Protein AF-A0A5E4K5U6-F1 (afdb_monomer_lite)

Foldseek 3Di:
DDKKKKKKAKDADVVWFPVLVVVLCVVQVWDDDDDRMIIGIDDDDDDPLVVVLVSSVVRTDDDQQIWMKMWIDDPPDIDIDISHYDDDDDPCVPVDPPDDPDDDPPDD

Radius of gyration: 15.4 Å; chains: 1; bounding box: 35×24×45 Å

Sequence (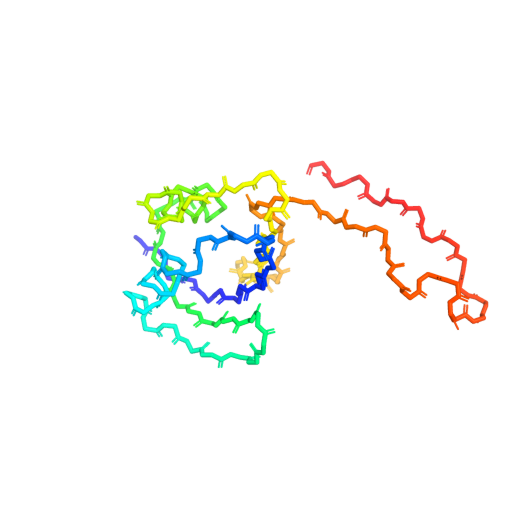108 aa):
MVKKSVWMVYDLALGGDFEGLYTWLEAKNAIECGTGAAFFKFELKENILQELKKSIKESVKIQKKDRIYIIYRDARKMKGNFIFGERKRNPWAGYAVGVGENEEEELE

Structure (mmCIF, N/CA/C/O backbone):
data_AF-A0A5E4K5U6-F1
#
_entry.id   AF-A0A5E4K5U6-F1
#
loop_
_atom_site.group_PDB
_atom_site.id
_atom_site.type_symbol
_atom_site.label_atom_id
_atom_site.label_alt_id
_atom_site.label_comp_id
_atom_site.label_asym_id
_atom_site.label_entity_id
_atom_site.label_seq_id
_atom_site.pdbx_PDB_ins_code
_atom_site.Cartn_x
_atom_site.Cartn_y
_atom_site.Cartn_z
_atom_site.occupancy
_atom_site.B_iso_or_equiv
_atom_site.auth_seq_id
_atom_site.auth_comp_id
_atom_site.auth_asym_id
_atom_site.auth_atom_id
_atom_site.pdbx_PDB_model_num
ATOM 1 N N . MET A 1 1 ? -18.721 1.531 13.218 1.00 75.12 1 MET A N 1
ATOM 2 C CA . MET A 1 1 ? -17.413 1.244 12.587 1.00 75.12 1 MET A CA 1
ATOM 3 C C . MET A 1 1 ? -17.523 -0.081 11.863 1.00 75.12 1 MET A C 1
ATOM 5 O O . MET A 1 1 ? -18.127 -1.000 12.406 1.00 75.12 1 MET A O 1
ATOM 9 N N . VAL A 1 2 ? -16.999 -0.171 10.644 1.00 87.25 2 VAL A N 1
ATOM 10 C CA . VAL A 1 2 ? -17.056 -1.388 9.825 1.00 87.25 2 VAL A CA 1
ATOM 11 C C . VAL A 1 2 ? -15.636 -1.882 9.579 1.00 87.25 2 VAL A C 1
ATOM 13 O O . VAL A 1 2 ? -14.780 -1.114 9.147 1.00 87.25 2 VAL A O 1
ATOM 16 N N . LYS A 1 3 ? -15.386 -3.170 9.843 1.00 91.88 3 LYS A N 1
ATOM 17 C CA . LYS A 1 3 ? -14.105 -3.823 9.542 1.00 91.88 3 LYS A CA 1
ATOM 18 C C . LYS A 1 3 ? -14.078 -4.309 8.101 1.00 91.88 3 LYS A C 1
ATOM 20 O O . LYS A 1 3 ? -14.979 -5.031 7.670 1.00 91.88 3 LYS A O 1
ATOM 25 N N . LYS A 1 4 ? -13.017 -3.974 7.372 1.00 93.56 4 LYS A N 1
ATOM 26 C CA . LYS A 1 4 ? -12.780 -4.454 6.006 1.00 93.56 4 LYS A CA 1
ATOM 27 C C . LYS A 1 4 ? -11.471 -5.220 5.912 1.00 93.56 4 LYS A C 1
ATOM 29 O O . LYS A 1 4 ? -10.486 -4.864 6.546 1.00 93.56 4 LYS A O 1
ATOM 34 N N . SER A 1 5 ? -11.491 -6.279 5.108 1.00 95.12 5 SER A N 1
ATOM 35 C CA . SER A 1 5 ? -10.285 -6.932 4.598 1.00 95.12 5 SER A CA 1
ATOM 36 C C . SER A 1 5 ? -9.684 -6.074 3.494 1.00 95.12 5 SER A C 1
ATOM 38 O O . SER A 1 5 ? -10.407 -5.732 2.553 1.00 95.12 5 SER A O 1
ATOM 40 N N . VAL A 1 6 ? -8.393 -5.772 3.601 1.00 97.38 6 VAL A N 1
ATOM 41 C CA . VAL A 1 6 ? -7.652 -4.995 2.608 1.00 97.38 6 VAL A CA 1
ATOM 42 C C . VAL A 1 6 ? -6.373 -5.740 2.256 1.00 97.38 6 VAL A C 1
ATOM 44 O O . VAL A 1 6 ? -5.612 -6.109 3.146 1.00 97.38 6 VAL A O 1
ATOM 47 N N . TRP A 1 7 ? -6.140 -5.934 0.962 1.00 98.44 7 TRP A N 1
ATOM 48 C CA . TRP A 1 7 ? -4.808 -6.195 0.431 1.00 98.44 7 TRP A CA 1
ATOM 49 C C . TRP A 1 7 ? -4.248 -4.882 -0.086 1.00 98.44 7 TRP A C 1
ATOM 51 O O . TRP A 1 7 ? -4.929 -4.157 -0.807 1.00 98.44 7 TRP A O 1
ATOM 61 N N . MET A 1 8 ? -3.022 -4.576 0.291 1.00 98.25 8 MET A N 1
ATOM 62 C CA . MET A 1 8 ? -2.265 -3.436 -0.188 1.00 98.25 8 MET A CA 1
ATOM 63 C C . MET A 1 8 ? -1.104 -3.957 -1.017 1.00 98.25 8 MET A C 1
ATOM 65 O O . MET A 1 8 ? -0.377 -4.836 -0.56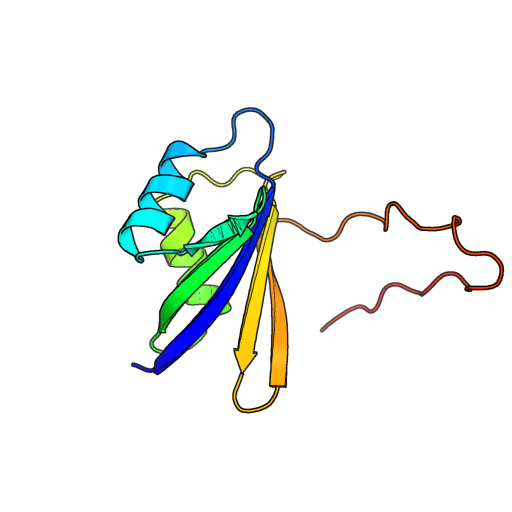8 1.00 98.25 8 MET A O 1
ATOM 69 N N . VAL A 1 9 ? -0.927 -3.381 -2.198 1.00 98.25 9 VAL A N 1
ATOM 70 C CA . VAL A 1 9 ? 0.266 -3.541 -3.024 1.00 98.25 9 VAL A CA 1
ATOM 71 C C . VAL A 1 9 ? 0.947 -2.185 -3.087 1.00 98.25 9 VAL A C 1
ATOM 73 O O . VAL A 1 9 ? 0.313 -1.191 -3.450 1.00 98.25 9 VAL A O 1
ATOM 76 N N . TYR A 1 10 ? 2.215 -2.129 -2.711 1.00 97.50 10 TYR A N 1
ATOM 77 C CA . TYR A 1 10 ? 2.986 -0.901 -2.620 1.00 97.50 10 TYR A CA 1
ATOM 78 C C . TYR A 1 10 ? 4.291 -1.007 -3.407 1.00 97.50 10 TYR A C 1
ATOM 80 O O . TYR A 1 10 ? 4.964 -2.033 -3.432 1.00 97.50 10 TYR A O 1
ATOM 88 N N . ASP A 1 11 ? 4.636 0.101 -4.045 1.00 96.69 11 ASP A N 1
ATOM 89 C CA . ASP A 1 11 ? 5.876 0.322 -4.774 1.00 96.69 11 ASP A CA 1
ATOM 90 C C . ASP A 1 11 ? 6.304 1.758 -4.473 1.00 96.69 11 ASP A C 1
ATOM 92 O O . ASP A 1 11 ? 5.809 2.712 -5.085 1.00 96.69 11 ASP A O 1
ATOM 96 N N . LEU A 1 12 ? 7.139 1.911 -3.444 1.00 96.56 12 LEU A N 1
ATOM 97 C CA . LEU A 1 12 ? 7.697 3.207 -3.080 1.00 96.56 12 LEU A CA 1
ATOM 98 C C . LEU A 1 12 ? 8.926 3.482 -3.945 1.00 96.56 12 LEU A C 1
ATOM 100 O O . LEU A 1 12 ? 9.727 2.590 -4.226 1.00 96.56 12 LEU A O 1
ATOM 104 N N . ALA A 1 13 ? 9.073 4.731 -4.370 1.00 93.69 13 ALA A N 1
ATOM 105 C CA . ALA A 1 13 ? 10.179 5.160 -5.202 1.00 93.69 13 ALA A CA 1
ATOM 106 C C . ALA A 1 13 ? 11.522 5.072 -4.455 1.00 93.69 13 ALA A C 1
ATOM 108 O O . ALA A 1 13 ? 11.592 4.817 -3.252 1.00 93.69 13 ALA A O 1
ATOM 109 N N . LEU A 1 14 ? 12.620 5.318 -5.174 1.00 94.75 14 LEU A N 1
ATOM 110 C CA . LEU A 1 14 ? 13.939 5.421 -4.555 1.00 94.75 14 LEU A CA 1
ATOM 111 C C . LEU A 1 14 ? 13.925 6.493 -3.452 1.00 94.75 14 LEU A C 1
ATOM 113 O O . LEU A 1 14 ? 13.540 7.634 -3.702 1.00 94.75 14 LEU A O 1
ATOM 117 N N . GLY A 1 15 ? 14.352 6.116 -2.245 1.00 94.69 15 GLY A N 1
ATOM 118 C CA . GLY A 1 15 ? 14.271 6.978 -1.061 1.00 94.69 15 GLY A CA 1
ATOM 119 C C . GLY A 1 15 ? 12.862 7.105 -0.471 1.00 94.69 15 GLY A C 1
ATOM 120 O O . GLY A 1 15 ? 12.611 8.031 0.297 1.00 94.69 15 GLY A O 1
ATOM 121 N N . GLY A 1 16 ? 11.935 6.224 -0.853 1.00 96.75 16 GLY A N 1
ATOM 122 C CA . GLY A 1 16 ? 10.600 6.132 -0.277 1.00 96.75 16 GLY A CA 1
ATOM 123 C C . GLY A 1 16 ? 10.627 5.811 1.217 1.00 96.75 16 GLY A C 1
ATOM 124 O O . GLY A 1 16 ? 11.558 5.182 1.723 1.00 96.75 16 GLY A O 1
ATOM 125 N N . ASP A 1 17 ? 9.588 6.247 1.923 1.00 98.19 17 ASP A N 1
ATOM 126 C CA . ASP A 1 17 ? 9.474 6.122 3.377 1.00 98.19 17 ASP A CA 1
ATOM 127 C C . ASP A 1 17 ? 9.006 4.718 3.801 1.00 98.19 17 ASP A C 1
ATOM 129 O O . ASP A 1 17 ? 7.878 4.507 4.252 1.00 98.19 17 ASP A O 1
ATOM 133 N N . PHE A 1 18 ? 9.878 3.726 3.596 1.00 97.12 18 PHE A N 1
ATOM 134 C CA . PHE A 1 18 ? 9.614 2.341 3.991 1.00 97.12 18 PHE A CA 1
ATOM 135 C C . PHE A 1 18 ? 9.489 2.188 5.506 1.00 97.12 18 PHE A C 1
ATOM 137 O O . PHE A 1 18 ? 8.669 1.399 5.959 1.00 97.12 18 PHE A O 1
ATOM 144 N N . GLU A 1 19 ? 10.258 2.948 6.287 1.00 98.19 19 GLU A N 1
ATOM 145 C CA . GLU A 1 19 ? 10.187 2.919 7.751 1.00 98.19 19 GLU A CA 1
ATOM 146 C C . GLU A 1 19 ? 8.799 3.347 8.244 1.00 98.19 19 GLU A C 1
ATOM 148 O O . GLU A 1 19 ? 8.162 2.616 9.010 1.00 98.19 19 GLU A O 1
ATOM 153 N N . GLY A 1 20 ? 8.277 4.469 7.736 1.00 98.31 20 GLY A N 1
ATOM 154 C CA . GLY A 1 20 ? 6.926 4.930 8.043 1.00 98.31 20 GLY A CA 1
ATOM 155 C C . GLY A 1 20 ? 5.854 3.936 7.596 1.00 98.31 20 GLY A C 1
ATOM 156 O O . GLY A 1 20 ? 4.924 3.635 8.351 1.00 98.31 20 GLY A O 1
ATOM 157 N N . LEU A 1 21 ? 5.987 3.373 6.387 1.00 98.44 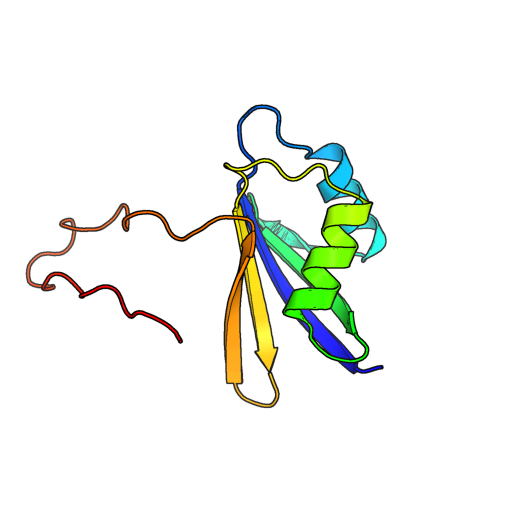21 LEU A N 1
ATOM 158 C CA . LEU A 1 21 ? 5.030 2.389 5.874 1.00 98.44 21 LEU A CA 1
ATOM 159 C C . LEU A 1 21 ? 5.032 1.102 6.706 1.00 98.44 21 LEU A C 1
ATOM 161 O O . LEU A 1 21 ? 3.966 0.589 7.042 1.00 98.44 21 LEU A O 1
ATOM 165 N N . TYR A 1 22 ? 6.207 0.582 7.051 1.00 98.06 22 TYR A N 1
ATOM 166 C CA . TYR A 1 22 ? 6.332 -0.657 7.816 1.00 98.06 22 TYR A CA 1
ATOM 167 C C . TYR A 1 22 ? 5.851 -0.476 9.250 1.00 98.06 22 TYR A C 1
ATOM 169 O O . TYR A 1 22 ? 5.087 -1.312 9.726 1.00 98.06 22 TYR A O 1
ATOM 177 N N . THR A 1 23 ? 6.148 0.663 9.878 1.00 98.38 23 THR A N 1
ATOM 178 C CA . THR A 1 23 ? 5.566 1.035 11.177 1.00 98.38 23 THR A CA 1
ATOM 179 C C . THR A 1 23 ? 4.032 1.085 11.104 1.00 98.38 23 THR A C 1
ATOM 181 O O . THR A 1 23 ? 3.328 0.555 11.965 1.00 98.38 23 THR A O 1
ATOM 184 N N . TRP A 1 24 ? 3.472 1.680 10.042 1.00 98.38 24 TRP A N 1
ATOM 185 C CA . TRP A 1 24 ? 2.020 1.770 9.855 1.00 98.38 24 TRP A CA 1
ATOM 186 C C . TRP A 1 24 ? 1.346 0.406 9.640 1.00 98.38 24 TRP A C 1
ATOM 188 O O . TRP A 1 24 ? 0.202 0.212 10.075 1.00 98.38 24 TRP A O 1
ATOM 198 N N . LEU A 1 25 ? 2.031 -0.515 8.953 1.00 98.38 25 LEU A N 1
ATOM 199 C CA . LEU A 1 25 ? 1.589 -1.892 8.719 1.00 98.38 25 LEU A CA 1
ATOM 200 C C . LEU A 1 25 ? 1.671 -2.733 10.000 1.00 98.38 25 LEU A C 1
ATOM 202 O O . LEU A 1 25 ? 0.711 -3.437 10.324 1.00 98.38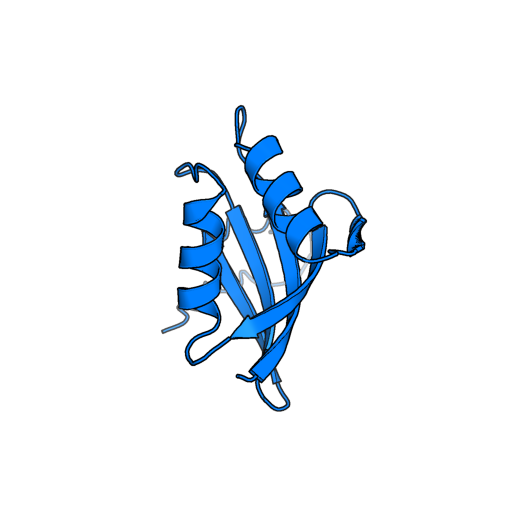 25 LEU A O 1
ATOM 206 N N . GLU A 1 26 ? 2.763 -2.615 10.756 1.00 98.12 26 GLU A N 1
ATOM 207 C CA . GLU A 1 26 ? 2.943 -3.270 12.055 1.00 98.12 26 GLU A CA 1
ATOM 208 C C . GLU A 1 26 ? 1.824 -2.879 13.025 1.00 98.12 26 GLU A C 1
ATOM 210 O O . GLU A 1 26 ? 1.160 -3.749 13.588 1.00 98.12 26 GLU A O 1
ATOM 215 N N . ALA A 1 27 ? 1.503 -1.584 13.118 1.00 97.81 27 ALA A N 1
ATOM 216 C CA . ALA A 1 27 ? 0.416 -1.077 13.958 1.00 97.81 27 ALA A CA 1
ATOM 217 C C . ALA A 1 27 ? -0.968 -1.679 13.624 1.00 97.81 27 ALA A C 1
ATOM 219 O O . ALA A 1 27 ? -1.909 -1.564 14.410 1.00 97.81 27 ALA A O 1
ATOM 220 N N . LYS A 1 28 ? -1.123 -2.311 12.454 1.00 97.19 28 LYS A N 1
ATOM 221 C CA . LYS A 1 28 ? -2.360 -2.973 12.004 1.00 97.19 28 LYS A CA 1
ATOM 222 C C . LYS A 1 28 ? -2.301 -4.489 12.098 1.00 97.19 28 LYS A C 1
ATOM 224 O O . LYS A 1 28 ? -3.260 -5.142 11.686 1.00 97.19 28 LYS A O 1
ATOM 229 N N . ASN A 1 29 ? -1.215 -5.040 12.640 1.00 97.81 29 ASN A N 1
ATOM 230 C CA . ASN A 1 29 ? -0.923 -6.469 12.615 1.00 97.81 29 ASN A CA 1
ATOM 231 C C . ASN A 1 29 ? -1.049 -7.022 11.186 1.00 97.81 29 ASN A C 1
ATOM 233 O O . ASN A 1 29 ? -1.730 -8.023 10.948 1.00 97.81 29 ASN A O 1
ATOM 237 N N . ALA A 1 30 ? -0.485 -6.295 10.217 1.00 98.31 30 ALA A N 1
ATOM 238 C CA . ALA A 1 30 ? -0.534 -6.702 8.825 1.00 98.31 30 ALA A CA 1
ATOM 239 C C . ALA A 1 30 ? 0.240 -8.011 8.606 1.00 98.31 30 ALA A C 1
ATOM 241 O O . ALA A 1 30 ? 1.250 -8.278 9.251 1.00 98.31 30 ALA A O 1
ATOM 242 N N . ILE A 1 31 ? -0.241 -8.816 7.666 1.00 98.50 31 ILE A N 1
ATOM 243 C CA . ILE A 1 31 ? 0.367 -10.071 7.238 1.00 98.50 31 ILE A CA 1
ATOM 244 C C . ILE A 1 31 ? 1.120 -9.796 5.937 1.00 98.50 31 ILE A C 1
ATOM 246 O O . ILE A 1 31 ? 0.529 -9.290 4.980 1.00 98.50 31 ILE A O 1
ATOM 250 N N . GLU A 1 32 ? 2.409 -10.126 5.898 1.00 97.88 32 GLU A N 1
ATOM 251 C CA . GLU A 1 32 ? 3.222 -10.078 4.677 1.00 97.88 32 GLU A CA 1
ATOM 252 C C . GLU A 1 32 ? 2.662 -11.070 3.641 1.00 97.88 32 GLU A C 1
ATOM 254 O O . GLU A 1 32 ? 2.218 -12.165 3.990 1.00 97.88 32 GLU A O 1
ATOM 259 N N . CYS A 1 33 ? 2.564 -10.647 2.379 1.00 97.62 33 CYS A N 1
ATOM 260 C CA . CYS A 1 33 ? 1.952 -11.429 1.297 1.00 97.62 33 CYS A CA 1
ATOM 261 C C . CYS A 1 33 ? 2.873 -11.532 0.071 1.00 97.62 33 CYS A C 1
ATOM 263 O O . CYS A 1 33 ? 2.393 -11.593 -1.063 1.00 97.62 33 CYS A O 1
ATOM 265 N N . GLY A 1 34 ? 4.185 -11.529 0.289 1.00 95.31 34 GLY A N 1
ATOM 266 C CA . GLY A 1 34 ? 5.201 -11.382 -0.742 1.00 95.31 34 GLY A CA 1
ATOM 267 C C . GLY A 1 34 ? 5.690 -9.943 -0.922 1.00 95.31 34 GLY A C 1
ATOM 268 O O . GLY A 1 34 ? 5.149 -8.971 -0.388 1.00 95.31 34 GLY A O 1
ATOM 269 N N . THR A 1 35 ? 6.733 -9.810 -1.743 1.00 94.12 35 THR A N 1
ATOM 270 C CA . THR A 1 35 ? 7.427 -8.542 -1.980 1.00 94.12 35 THR A CA 1
ATOM 271 C C . THR A 1 35 ? 6.470 -7.440 -2.430 1.00 94.12 35 THR A C 1
ATOM 273 O O . THR A 1 35 ? 5.854 -7.529 -3.491 1.00 94.12 35 THR A O 1
ATOM 276 N N . GLY A 1 36 ? 6.384 -6.373 -1.631 1.00 96.25 36 GLY A N 1
ATOM 277 C CA . GLY A 1 36 ? 5.547 -5.214 -1.942 1.00 96.25 36 GLY A CA 1
ATOM 278 C C . GLY A 1 36 ? 4.052 -5.449 -1.726 1.00 96.25 36 GLY A C 1
ATOM 279 O O . GLY A 1 36 ? 3.249 -4.702 -2.278 1.00 96.25 36 GLY A O 1
ATOM 280 N N . ALA A 1 37 ? 3.652 -6.474 -0.967 1.00 98.31 37 ALA A N 1
ATOM 281 C CA . ALA A 1 37 ? 2.251 -6.771 -0.701 1.00 98.31 37 ALA A CA 1
ATOM 282 C C . ALA A 1 37 ? 1.991 -7.112 0.771 1.00 98.31 37 ALA A C 1
ATOM 284 O O . ALA A 1 37 ? 2.746 -7.837 1.415 1.00 98.31 37 ALA A O 1
ATOM 285 N N . ALA A 1 38 ? 0.873 -6.620 1.300 1.00 98.50 38 ALA A N 1
ATOM 286 C CA . ALA A 1 38 ? 0.447 -6.889 2.667 1.00 98.50 38 ALA A CA 1
ATOM 287 C C . ALA A 1 38 ? -1.074 -7.019 2.772 1.00 98.50 38 ALA A C 1
ATOM 289 O O . ALA A 1 38 ? -1.827 -6.388 2.029 1.00 98.50 38 ALA A O 1
ATOM 290 N N . PHE A 1 39 ? -1.536 -7.799 3.741 1.00 98.44 39 PHE A N 1
ATOM 291 C CA . PHE A 1 39 ? -2.942 -7.926 4.102 1.00 98.44 39 PHE A CA 1
ATOM 292 C C . PHE A 1 39 ? -3.190 -7.382 5.505 1.00 98.44 39 PHE A C 1
ATOM 294 O O . PHE A 1 39 ? -2.438 -7.677 6.425 1.00 98.44 39 PHE A O 1
ATOM 301 N N . PHE A 1 40 ? -4.282 -6.650 5.714 1.00 97.88 40 PHE A N 1
ATOM 302 C CA . PHE A 1 40 ? -4.686 -6.219 7.053 1.00 97.88 40 PHE A CA 1
ATOM 303 C C . PHE A 1 40 ? -6.198 -6.013 7.168 1.00 97.88 40 PHE A C 1
ATOM 305 O O . PHE A 1 40 ? -6.945 -5.956 6.183 1.00 97.88 40 PHE A O 1
ATOM 312 N N . LYS A 1 41 ? -6.664 -5.898 8.414 1.00 96.19 41 LYS A N 1
ATOM 313 C CA . LYS A 1 41 ? -8.020 -5.446 8.728 1.00 96.19 41 LYS A CA 1
ATOM 314 C C . LYS A 1 41 ? -7.996 -3.949 8.996 1.00 96.19 41 LYS A C 1
ATOM 316 O O . LYS A 1 41 ? -7.177 -3.474 9.773 1.00 96.19 41 LYS A O 1
ATOM 321 N N . PHE A 1 42 ? -8.916 -3.220 8.377 1.00 95.38 42 PHE A N 1
ATOM 322 C CA . PHE A 1 42 ? -9.051 -1.781 8.572 1.00 95.38 42 PHE A CA 1
ATOM 323 C C . PHE A 1 42 ? -10.433 -1.449 9.128 1.00 95.38 42 PHE A C 1
ATOM 325 O O . PHE A 1 42 ? -11.448 -1.887 8.578 1.00 95.38 42 PHE A O 1
ATOM 332 N N . GLU A 1 43 ? -10.464 -0.714 10.236 1.00 93.62 43 GLU A N 1
ATOM 333 C CA . GLU A 1 43 ? -11.685 -0.153 10.809 1.00 93.62 43 GLU A CA 1
ATOM 334 C C . GLU A 1 43 ? -11.934 1.216 10.189 1.00 93.62 43 GLU A C 1
ATOM 336 O O . GLU A 1 43 ? -11.069 2.083 10.242 1.00 93.62 43 GLU A O 1
ATOM 341 N N . LEU A 1 44 ? -13.115 1.400 9.605 1.00 91.38 44 LEU A N 1
ATOM 342 C CA . LEU A 1 44 ? -13.498 2.664 8.983 1.00 91.38 44 LEU A CA 1
ATOM 343 C C . LEU A 1 44 ? -14.873 3.134 9.457 1.00 91.38 44 LEU A C 1
ATOM 345 O O . LEU A 1 44 ? -15.699 2.341 9.945 1.00 91.38 44 LEU A O 1
ATOM 349 N N . LYS A 1 45 ? -15.112 4.435 9.320 1.00 89.56 45 LYS A N 1
ATOM 350 C CA . LYS A 1 45 ? -16.389 5.075 9.654 1.00 89.56 45 LYS A CA 1
ATOM 351 C C . LYS A 1 45 ? -17.262 5.267 8.417 1.00 89.56 45 LYS A C 1
ATOM 353 O O . LYS A 1 45 ? -18.454 4.988 8.487 1.00 89.56 45 LYS A O 1
ATOM 358 N N . GLU A 1 46 ? -16.662 5.675 7.306 1.00 87.75 46 GLU A N 1
ATOM 359 C CA . GLU A 1 46 ? -17.327 6.113 6.083 1.00 87.75 46 GLU A CA 1
ATOM 360 C C . GLU A 1 46 ? -16.611 5.577 4.829 1.00 87.75 46 GLU A C 1
ATOM 362 O O . GLU A 1 46 ? -16.842 4.441 4.409 1.00 87.75 46 GLU A O 1
ATOM 367 N N . ASN A 1 47 ? -15.766 6.393 4.190 1.00 92.12 47 ASN A N 1
ATOM 368 C CA . ASN A 1 47 ? -15.153 6.088 2.905 1.00 92.12 47 ASN A CA 1
ATOM 369 C C . ASN A 1 47 ? -13.752 5.495 3.094 1.00 92.12 47 ASN A C 1
ATOM 371 O O . ASN A 1 47 ? -12.800 6.191 3.449 1.00 92.12 47 ASN A O 1
ATOM 375 N N . ILE A 1 48 ? -13.613 4.209 2.765 1.00 93.69 48 ILE A N 1
ATOM 376 C CA . ILE A 1 48 ? -12.352 3.471 2.907 1.00 93.69 48 ILE A CA 1
ATOM 377 C C . ILE A 1 48 ? -11.178 4.112 2.154 1.00 93.69 48 ILE A C 1
ATOM 379 O O . ILE A 1 48 ? -10.065 4.109 2.673 1.00 93.69 48 ILE A O 1
ATOM 383 N N . LEU A 1 49 ? -11.404 4.680 0.962 1.00 94.62 49 LEU A N 1
ATOM 384 C CA . LEU A 1 49 ? -10.335 5.285 0.164 1.00 94.62 49 LEU A CA 1
ATOM 385 C C . LEU A 1 49 ? -9.800 6.539 0.854 1.00 94.62 49 LEU A C 1
ATOM 387 O O . LEU A 1 49 ? -8.590 6.692 1.004 1.00 94.62 49 LEU A O 1
ATOM 391 N N . GLN A 1 50 ? -10.698 7.417 1.303 1.00 95.50 50 GLN A N 1
ATOM 392 C CA . GLN A 1 50 ? -10.317 8.655 1.981 1.00 95.50 50 GLN A CA 1
ATOM 393 C C . GLN A 1 50 ? -9.662 8.380 3.338 1.00 95.50 50 GLN A C 1
ATOM 395 O O . GLN A 1 50 ? -8.627 8.972 3.645 1.00 95.50 50 GLN A O 1
ATOM 400 N N . GLU A 1 51 ? -10.215 7.456 4.124 1.00 96.19 51 GLU A N 1
ATOM 401 C CA . GLU A 1 51 ? -9.686 7.122 5.448 1.00 96.19 51 GLU A CA 1
ATOM 402 C C . GLU A 1 51 ? -8.323 6.425 5.376 1.00 96.19 51 GLU A C 1
ATOM 404 O O . GLU A 1 51 ? -7.420 6.796 6.126 1.00 96.19 51 GLU A O 1
ATOM 409 N N . LEU A 1 52 ? -8.119 5.486 4.442 1.00 96.62 52 LEU A N 1
ATOM 410 C CA . LEU A 1 52 ? -6.799 4.884 4.226 1.00 96.62 52 LEU A CA 1
ATOM 411 C C . LEU A 1 52 ? -5.788 5.922 3.751 1.00 96.62 52 LEU A C 1
ATOM 413 O O . LEU A 1 52 ? -4.682 5.985 4.281 1.00 96.62 52 LEU A O 1
ATOM 417 N N . LYS A 1 53 ? -6.170 6.769 2.788 1.00 97.00 53 LYS A N 1
ATOM 418 C CA . LYS A 1 53 ? -5.292 7.825 2.274 1.00 97.00 53 LYS A CA 1
ATOM 419 C C . LYS A 1 53 ? -4.863 8.780 3.387 1.00 97.00 53 LYS A C 1
ATOM 421 O O . LYS A 1 53 ? -3.694 9.148 3.456 1.00 97.00 53 LYS A O 1
ATOM 426 N N . LYS A 1 54 ? -5.789 9.162 4.270 1.00 96.88 54 LYS A N 1
ATOM 427 C CA . LYS A 1 54 ? -5.489 9.990 5.442 1.00 96.88 54 LYS A CA 1
ATOM 428 C C . LYS A 1 54 ? -4.567 9.258 6.418 1.00 96.88 54 LYS A C 1
ATOM 430 O O . LYS A 1 54 ? -3.500 9.775 6.722 1.00 96.88 54 LYS A O 1
ATOM 435 N N . SER A 1 55 ? -4.939 8.049 6.835 1.00 96.81 55 SER A N 1
ATOM 436 C CA . SER A 1 55 ? -4.180 7.274 7.822 1.00 96.81 55 SER A CA 1
ATOM 437 C C . SER A 1 55 ? -2.750 6.982 7.366 1.00 96.81 55 SER A C 1
ATOM 439 O O . SER A 1 55 ? -1.835 7.002 8.179 1.00 96.81 55 SER A O 1
ATOM 441 N N . ILE A 1 56 ? -2.534 6.720 6.076 1.00 97.38 56 ILE A N 1
ATOM 442 C CA . ILE A 1 56 ? -1.191 6.486 5.536 1.00 97.38 56 ILE A CA 1
ATOM 443 C C . ILE A 1 56 ? -0.388 7.788 5.513 1.00 97.38 56 ILE A C 1
ATOM 445 O O . ILE A 1 56 ? 0.760 7.786 5.935 1.00 97.38 56 ILE A O 1
ATOM 449 N N . LYS A 1 57 ? -0.978 8.916 5.091 1.00 97.00 57 LYS A N 1
ATOM 450 C CA . LYS A 1 57 ? -0.285 10.220 5.093 1.00 97.00 57 LYS A CA 1
ATOM 451 C C . LYS A 1 57 ? 0.162 10.680 6.482 1.00 97.00 57 LYS A C 1
ATOM 453 O O . LYS A 1 57 ? 1.087 11.477 6.572 1.00 97.00 57 LYS A O 1
ATOM 458 N N . GLU A 1 58 ? -0.501 10.221 7.540 1.00 97.12 58 GLU A N 1
ATOM 459 C CA . GLU A 1 58 ? -0.130 10.533 8.926 1.00 97.12 58 GLU A CA 1
ATOM 460 C C . GLU A 1 58 ? 1.156 9.817 9.370 1.00 97.12 58 GLU A C 1
ATOM 462 O O . GLU A 1 58 ? 1.817 10.288 10.292 1.00 97.12 58 GLU A O 1
ATOM 467 N N . SER A 1 59 ? 1.531 8.710 8.720 1.00 96.88 59 SER A N 1
ATOM 468 C CA . SER A 1 59 ? 2.703 7.900 9.096 1.00 96.88 59 SER A CA 1
ATOM 469 C C . SER A 1 59 ? 3.757 7.770 8.000 1.00 96.88 59 SER A C 1
ATOM 471 O O . SER A 1 59 ? 4.880 7.390 8.302 1.00 96.88 59 SER A O 1
ATOM 473 N N . VAL A 1 60 ? 3.412 8.063 6.746 1.00 97.88 60 VAL A N 1
ATOM 474 C CA . VAL A 1 60 ? 4.258 7.819 5.573 1.00 97.88 60 VAL A CA 1
ATOM 475 C C . VAL A 1 60 ? 4.400 9.098 4.758 1.00 97.88 60 VAL A C 1
ATOM 477 O O . VAL A 1 60 ? 3.411 9.692 4.314 1.00 97.88 60 VAL A O 1
ATOM 480 N N . LYS A 1 61 ? 5.641 9.506 4.494 1.00 97.81 61 LYS A N 1
ATOM 481 C CA . LYS A 1 61 ? 5.957 10.617 3.589 1.00 97.81 61 LYS A CA 1
ATOM 482 C C . LYS A 1 61 ? 5.804 10.183 2.132 1.00 97.81 61 LYS A C 1
ATOM 484 O O . LYS A 1 61 ? 6.754 9.738 1.497 1.00 97.81 61 LYS A O 1
ATOM 489 N N . ILE A 1 62 ? 4.595 10.352 1.601 1.00 97.38 62 ILE A N 1
ATOM 490 C CA . ILE A 1 62 ? 4.268 9.988 0.218 1.00 97.38 62 ILE A CA 1
ATOM 491 C C . ILE A 1 62 ? 4.898 10.957 -0.790 1.00 97.38 62 ILE A C 1
ATOM 493 O O . ILE A 1 62 ? 4.636 12.163 -0.768 1.00 97.38 62 ILE A O 1
ATOM 497 N N . GLN A 1 63 ? 5.656 10.407 -1.734 1.00 96.44 63 GLN A N 1
ATOM 498 C CA . GLN A 1 63 ? 6.227 11.102 -2.883 1.00 96.44 63 GLN A CA 1
ATOM 499 C C . GLN A 1 63 ? 5.358 10.945 -4.138 1.00 96.44 63 GLN A C 1
ATOM 501 O O . GLN A 1 63 ? 4.524 10.051 -4.250 1.00 96.44 63 GLN A O 1
ATOM 506 N N . LYS A 1 64 ? 5.600 11.784 -5.155 1.00 92.94 64 LYS A N 1
ATOM 507 C CA . LYS A 1 64 ? 4.846 11.756 -6.424 1.00 92.94 64 LYS A CA 1
ATOM 508 C C . LYS A 1 64 ? 4.949 10.417 -7.170 1.00 92.94 64 LYS A C 1
ATOM 510 O O . LYS A 1 64 ? 4.022 10.047 -7.881 1.00 92.94 64 LYS A O 1
ATOM 515 N N . LYS A 1 65 ? 6.090 9.730 -7.059 1.00 94.50 65 LYS A N 1
ATOM 516 C CA . LYS A 1 65 ? 6.353 8.459 -7.753 1.00 94.50 65 LYS A CA 1
ATOM 517 C C . LYS A 1 65 ? 5.933 7.229 -6.947 1.00 94.50 65 LYS A C 1
ATOM 519 O O . LYS A 1 65 ? 5.958 6.139 -7.515 1.00 94.50 65 LYS A O 1
ATOM 524 N N . ASP A 1 66 ? 5.555 7.400 -5.681 1.00 96.62 66 ASP A N 1
ATOM 525 C CA . ASP A 1 66 ? 5.098 6.297 -4.843 1.00 96.62 66 ASP A CA 1
ATOM 526 C C . ASP A 1 66 ? 3.737 5.812 -5.321 1.00 96.62 66 ASP A C 1
ATOM 528 O O . ASP A 1 66 ? 2.853 6.599 -5.678 1.00 96.62 66 ASP A O 1
ATOM 532 N N . ARG A 1 67 ? 3.566 4.495 -5.318 1.00 97.31 67 ARG A N 1
ATOM 533 C CA . ARG A 1 67 ? 2.331 3.853 -5.743 1.00 97.31 67 ARG A CA 1
ATOM 534 C C . ARG A 1 67 ? 1.843 2.939 -4.647 1.00 97.31 67 ARG A C 1
ATOM 536 O O . ARG A 1 67 ? 2.578 2.080 -4.172 1.00 97.31 67 ARG A O 1
ATOM 543 N N . ILE A 1 68 ? 0.582 3.109 -4.280 1.00 97.94 68 ILE A N 1
ATOM 544 C CA . ILE A 1 68 ? -0.100 2.202 -3.368 1.00 97.94 68 ILE A CA 1
ATOM 545 C C . ILE A 1 68 ? -1.470 1.906 -3.963 1.00 97.94 68 ILE A C 1
ATOM 547 O O . ILE A 1 68 ? -2.319 2.793 -4.099 1.00 97.94 68 ILE A O 1
ATOM 551 N N . TYR A 1 69 ? -1.659 0.647 -4.332 1.00 98.00 69 TYR A N 1
ATOM 552 C CA . TYR A 1 69 ? -2.912 0.085 -4.799 1.00 98.00 69 TYR A CA 1
ATOM 553 C C . TYR A 1 69 ? -3.529 -0.740 -3.681 1.00 98.00 69 TYR A C 1
ATOM 555 O O . TYR A 1 69 ? -2.825 -1.444 -2.957 1.00 98.00 69 TYR A O 1
ATOM 563 N N . ILE A 1 70 ? -4.845 -0.672 -3.537 1.00 97.81 70 ILE A N 1
ATOM 564 C CA . ILE A 1 70 ? -5.559 -1.505 -2.579 1.00 97.81 70 ILE A CA 1
ATOM 565 C C . ILE A 1 70 ? -6.610 -2.346 -3.276 1.00 97.81 70 ILE A C 1
ATOM 567 O O . ILE A 1 70 ? -7.222 -1.914 -4.249 1.00 97.81 70 ILE A O 1
ATOM 571 N N . ILE A 1 71 ? -6.858 -3.520 -2.717 1.00 98.00 71 ILE A N 1
ATOM 572 C CA . ILE A 1 71 ? -7.961 -4.403 -3.060 1.00 98.00 71 ILE A CA 1
ATOM 573 C C . ILE A 1 71 ? -8.769 -4.608 -1.788 1.00 98.00 71 ILE A C 1
ATOM 57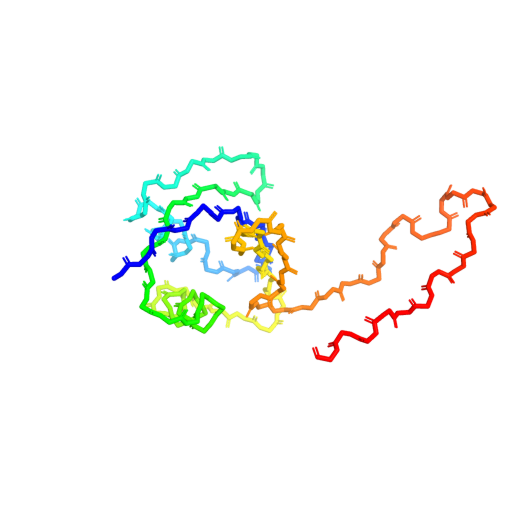5 O O . ILE A 1 71 ? -8.232 -4.982 -0.745 1.00 98.00 71 ILE A O 1
ATOM 579 N N . TYR A 1 72 ? -10.069 -4.364 -1.857 1.00 95.94 72 TYR A N 1
ATOM 580 C CA . TYR A 1 72 ? -10.950 -4.461 -0.703 1.00 95.94 72 TYR A CA 1
ATOM 581 C C . TYR A 1 72 ? -12.323 -4.980 -1.102 1.00 95.94 72 TYR A C 1
ATOM 583 O O . TYR A 1 72 ? -12.757 -4.887 -2.252 1.00 95.94 72 TYR A O 1
ATOM 591 N N . ARG A 1 73 ? -13.029 -5.544 -0.123 1.00 89.12 73 ARG A N 1
ATOM 592 C CA . ARG A 1 73 ? -14.391 -6.033 -0.330 1.00 89.12 73 ARG A CA 1
ATOM 593 C C . ARG A 1 73 ? -15.412 -4.952 -0.004 1.00 89.12 73 ARG A C 1
ATOM 595 O O . ARG A 1 73 ? -15.577 -4.552 1.155 1.00 89.12 73 ARG A O 1
ATOM 602 N N . ASP A 1 74 ? -16.159 -4.534 -1.014 1.00 85.81 74 ASP A N 1
ATOM 603 C CA . ASP A 1 74 ? -17.308 -3.657 -0.858 1.00 85.81 74 ASP A CA 1
ATOM 604 C C . ASP A 1 74 ? -18.610 -4.445 -1.034 1.00 85.81 74 ASP A C 1
ATOM 606 O O . ASP A 1 74 ? -18.924 -4.948 -2.113 1.00 85.81 74 ASP A O 1
ATOM 610 N N . ALA A 1 75 ? -19.338 -4.621 0.069 1.00 84.00 75 ALA A N 1
ATOM 611 C CA . ALA A 1 75 ? -20.442 -5.570 0.191 1.00 84.00 75 ALA A CA 1
ATOM 612 C C . ALA A 1 75 ? -20.089 -6.973 -0.364 1.00 84.00 75 ALA A C 1
ATOM 614 O O . ALA A 1 75 ? -19.381 -7.759 0.275 1.00 84.00 75 ALA A O 1
ATOM 615 N N . ARG A 1 76 ? -20.591 -7.304 -1.558 1.00 87.19 76 ARG A N 1
ATOM 616 C CA . ARG A 1 76 ? -20.360 -8.589 -2.239 1.00 87.19 76 ARG A CA 1
ATOM 617 C C . ARG A 1 76 ? -19.368 -8.500 -3.400 1.00 87.19 76 ARG A C 1
ATOM 619 O O . ARG A 1 76 ? -19.048 -9.534 -3.970 1.00 87.19 76 ARG A O 1
ATOM 626 N N . LYS A 1 77 ? -18.880 -7.305 -3.735 1.00 92.19 77 LYS A N 1
ATOM 627 C CA . LYS A 1 77 ? -17.960 -7.075 -4.850 1.00 92.19 77 LYS A CA 1
ATOM 628 C C . LYS A 1 77 ? -16.546 -6.838 -4.329 1.00 92.19 77 LYS A C 1
ATOM 630 O O . LYS A 1 77 ? -16.348 -6.179 -3.310 1.00 92.19 77 LYS A O 1
ATOM 635 N N . MET A 1 78 ? -15.565 -7.378 -5.039 1.00 94.56 78 MET A N 1
ATOM 636 C CA . MET A 1 78 ? -14.177 -6.964 -4.868 1.00 94.56 78 MET A CA 1
ATOM 637 C C . MET A 1 78 ? -13.971 -5.685 -5.672 1.00 94.56 78 MET A C 1
ATOM 639 O O . MET A 1 78 ? -14.399 -5.603 -6.821 1.00 94.56 78 MET A O 1
ATOM 643 N N . LYS A 1 79 ? -13.363 -4.682 -5.049 1.00 95.38 79 LYS A N 1
ATOM 644 C CA . LYS A 1 79 ? -12.959 -3.429 -5.683 1.00 95.38 79 LYS A CA 1
ATOM 645 C C . LYS A 1 79 ? -11.461 -3.258 -5.511 1.00 95.38 79 LYS A C 1
ATOM 647 O O . LYS A 1 79 ? -10.886 -3.802 -4.566 1.00 95.38 79 LYS A O 1
ATOM 652 N N . GLY A 1 80 ? -10.846 -2.476 -6.386 1.00 95.94 80 GLY A N 1
ATOM 653 C CA . GLY A 1 80 ? -9.477 -2.058 -6.169 1.00 95.94 80 GLY A CA 1
ATOM 654 C C . GLY A 1 80 ? -9.144 -0.750 -6.863 1.00 95.94 80 GLY A C 1
ATOM 655 O O . GLY A 1 80 ? -9.560 -0.503 -7.994 1.00 95.94 80 GLY A O 1
ATOM 656 N N . ASN A 1 81 ? -8.383 0.085 -6.166 1.00 96.00 81 ASN A N 1
ATOM 657 C CA . ASN A 1 81 ? -8.093 1.457 -6.558 1.00 96.00 81 ASN A CA 1
ATOM 658 C C . ASN A 1 81 ? -6.670 1.831 -6.142 1.00 96.00 81 ASN A C 1
ATOM 660 O O . ASN A 1 81 ? -6.177 1.385 -5.102 1.00 96.00 81 ASN A O 1
ATOM 664 N N . PHE A 1 82 ? -6.034 2.708 -6.919 1.00 96.19 82 PHE A N 1
ATOM 665 C CA . PHE A 1 82 ? -4.871 3.439 -6.430 1.00 96.19 82 PHE A CA 1
ATOM 666 C C . PHE A 1 82 ? -5.334 4.472 -5.405 1.00 96.19 82 PHE A C 1
ATOM 668 O O . PHE A 1 82 ? -6.247 5.254 -5.662 1.00 96.19 82 PHE A O 1
ATOM 675 N N . ILE A 1 83 ? -4.700 4.472 -4.237 1.00 96.19 83 ILE A N 1
ATOM 676 C CA . ILE A 1 83 ? -4.866 5.538 -3.240 1.00 96.19 83 ILE A CA 1
ATOM 677 C C . ILE A 1 83 ? -3.735 6.571 -3.337 1.00 96.19 83 ILE A C 1
ATOM 679 O O . ILE A 1 83 ? -3.935 7.740 -2.983 1.00 96.19 83 ILE A O 1
ATOM 683 N N . PHE A 1 84 ? -2.591 6.154 -3.893 1.00 97.25 84 PHE A N 1
ATOM 684 C CA . PHE A 1 84 ? -1.457 6.993 -4.274 1.00 97.25 84 PHE A CA 1
ATOM 685 C C . PHE A 1 84 ? -0.840 6.501 -5.581 1.00 97.25 84 PHE A C 1
ATOM 687 O O . PHE A 1 84 ? -0.759 5.291 -5.811 1.00 97.25 84 PHE A O 1
ATOM 694 N N . GLY A 1 85 ? -0.382 7.449 -6.397 1.00 95.00 85 GLY A N 1
ATOM 695 C CA . GLY A 1 85 ? 0.151 7.176 -7.724 1.00 95.00 85 GLY A CA 1
ATOM 696 C C . GLY A 1 85 ? -0.922 6.728 -8.714 1.00 95.00 85 GLY A C 1
ATOM 697 O O . GLY A 1 85 ? -2.120 6.810 -8.448 1.00 95.00 85 GLY A O 1
ATOM 698 N N . GLU A 1 86 ? -0.465 6.266 -9.872 1.00 92.06 86 GLU A N 1
ATOM 699 C CA . GLU A 1 86 ? -1.310 5.934 -11.018 1.00 92.06 86 GLU A CA 1
ATOM 700 C C . GLU A 1 86 ? -0.859 4.622 -11.670 1.00 92.06 86 GLU A C 1
ATOM 702 O O . GLU A 1 86 ? 0.246 4.102 -11.429 1.00 92.06 86 GLU A O 1
ATOM 707 N N . ARG A 1 87 ? -1.734 4.080 -12.522 1.00 88.19 87 ARG A N 1
ATOM 708 C CA . ARG A 1 87 ? -1.417 2.922 -13.354 1.00 88.19 87 ARG A CA 1
ATOM 709 C C . ARG A 1 87 ? -0.336 3.327 -14.362 1.00 88.19 87 ARG A C 1
ATOM 711 O O . ARG A 1 87 ? -0.403 4.388 -14.966 1.00 88.19 87 ARG A O 1
ATOM 718 N N . LYS A 1 88 ? 0.680 2.482 -14.532 1.00 86.94 88 LYS A N 1
ATOM 719 C CA . LYS A 1 88 ? 1.658 2.632 -15.621 1.00 86.94 88 LYS A CA 1
ATOM 720 C C . LYS A 1 88 ? 1.181 1.829 -16.825 1.00 86.94 88 LYS A C 1
ATOM 722 O O . LYS A 1 88 ? 0.398 0.895 -16.653 1.00 86.94 88 LYS A O 1
ATOM 727 N N . ARG A 1 89 ? 1.726 2.133 -18.007 1.00 87.06 89 ARG A N 1
ATOM 728 C CA . ARG A 1 89 ? 1.565 1.280 -19.190 1.00 87.06 89 ARG A CA 1
ATOM 729 C C . ARG A 1 89 ? 1.855 -0.174 -18.818 1.00 87.06 89 ARG A C 1
ATOM 731 O O . ARG A 1 89 ? 2.852 -0.457 -18.149 1.00 87.06 89 ARG A O 1
ATOM 738 N N . ASN A 1 90 ? 0.975 -1.073 -19.248 1.00 86.75 90 ASN A N 1
ATOM 739 C CA . ASN A 1 90 ? 1.083 -2.495 -18.952 1.00 86.75 90 ASN A CA 1
ATOM 740 C C . ASN A 1 90 ? 2.428 -3.026 -19.476 1.00 86.75 90 ASN A C 1
ATOM 742 O O . ASN A 1 90 ? 2.671 -2.943 -20.681 1.00 86.75 90 ASN A O 1
ATOM 746 N N . PRO A 1 91 ? 3.309 -3.572 -18.619 1.00 87.38 91 PRO A N 1
ATOM 747 C CA . PRO A 1 91 ? 4.639 -3.996 -19.057 1.00 87.38 91 PRO A CA 1
ATOM 748 C C . PRO A 1 91 ? 4.598 -5.235 -19.959 1.00 87.38 91 PRO A C 1
ATOM 750 O O . PRO A 1 91 ? 5.542 -5.477 -20.697 1.00 87.38 91 PRO A O 1
ATOM 753 N N . TRP A 1 92 ? 3.501 -5.995 -19.926 1.00 88.06 92 TRP A N 1
ATOM 754 C CA . TRP A 1 92 ? 3.235 -7.132 -20.810 1.00 88.06 92 TRP A CA 1
ATOM 755 C C . TRP A 1 92 ? 2.480 -6.742 -22.092 1.00 88.06 92 TRP A C 1
ATOM 757 O O . TRP A 1 92 ? 2.105 -7.621 -22.870 1.00 88.06 92 TRP A O 1
ATOM 767 N N . ALA A 1 93 ? 2.232 -5.448 -22.337 1.00 87.44 93 ALA A N 1
ATOM 768 C CA . ALA A 1 93 ? 1.638 -5.006 -23.597 1.00 87.44 93 ALA A CA 1
ATOM 769 C C . ALA A 1 93 ? 2.514 -5.454 -24.780 1.00 87.44 93 ALA A C 1
ATOM 771 O O . ALA A 1 93 ? 3.724 -5.234 -24.775 1.00 87.44 93 ALA A O 1
ATOM 772 N N . GLY A 1 94 ? 1.901 -6.099 -25.774 1.00 86.25 94 GLY A N 1
ATOM 773 C CA . GLY A 1 94 ? 2.590 -6.616 -26.962 1.00 86.25 94 GLY A CA 1
ATOM 774 C C . GLY A 1 94 ? 3.264 -7.985 -26.802 1.00 86.25 94 GLY A C 1
ATOM 775 O O . GLY A 1 94 ? 3.785 -8.504 -27.783 1.00 86.25 94 GLY A O 1
ATOM 776 N N . TYR A 1 95 ? 3.237 -8.603 -25.615 1.00 88.94 95 TYR A N 1
ATOM 777 C CA . TYR A 1 95 ? 3.814 -9.943 -25.418 1.00 88.94 95 TYR A CA 1
ATOM 778 C C . TYR A 1 95 ? 2.859 -11.082 -25.814 1.00 88.94 95 TYR A C 1
ATOM 780 O O . TYR A 1 95 ? 3.316 -12.178 -26.131 1.00 88.94 95 TYR A O 1
ATOM 788 N N . ALA A 1 96 ? 1.542 -10.844 -25.807 1.00 88.62 96 ALA A N 1
ATOM 789 C CA . ALA A 1 96 ? 0.540 -11.816 -26.240 1.00 88.62 96 ALA A CA 1
ATOM 790 C C . ALA A 1 96 ? 0.113 -11.546 -27.691 1.00 88.62 96 ALA A C 1
ATOM 792 O O . ALA A 1 96 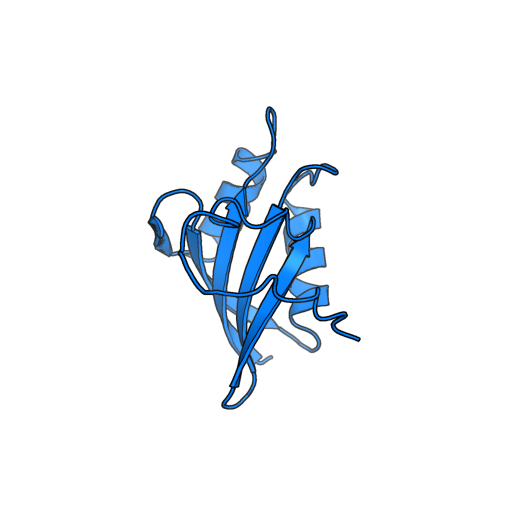? -0.385 -10.466 -28.008 1.00 88.62 96 ALA A O 1
ATOM 793 N N . VAL A 1 97 ? 0.284 -12.536 -28.569 1.00 84.00 97 VAL A N 1
ATOM 794 C CA . VAL A 1 97 ? -0.139 -12.448 -29.975 1.00 84.00 97 VAL A CA 1
ATOM 795 C C . VAL A 1 97 ? -1.667 -12.539 -30.055 1.00 84.00 97 VAL A C 1
ATOM 797 O O . VAL A 1 97 ? -2.260 -13.457 -29.495 1.00 84.00 97 VAL A O 1
ATOM 800 N N . GLY A 1 98 ? -2.305 -11.604 -30.765 1.00 76.62 98 GLY A N 1
ATOM 801 C CA . GLY A 1 98 ? -3.750 -11.632 -31.042 1.00 76.62 98 GLY A CA 1
ATOM 802 C C . GLY A 1 98 ? -4.649 -10.961 -29.997 1.00 76.62 98 GLY A C 1
ATOM 803 O O . GLY A 1 98 ? -5.865 -10.976 -30.162 1.00 76.62 98 GLY A O 1
ATOM 804 N N . VAL A 1 99 ? -4.084 -10.349 -28.951 1.00 75.06 99 VAL A N 1
ATOM 805 C CA . VAL A 1 99 ? -4.837 -9.489 -28.024 1.00 75.06 99 VAL A CA 1
ATOM 806 C C . VAL A 1 99 ? -4.701 -8.048 -28.515 1.00 75.06 99 VAL A C 1
ATOM 808 O O . VAL A 1 99 ? -3.595 -7.508 -28.525 1.00 75.06 99 VAL A O 1
ATOM 811 N N . GLY A 1 100 ? -5.806 -7.457 -28.981 1.00 63.88 100 GLY A N 1
ATOM 812 C CA . GLY A 1 100 ? -5.851 -6.053 -29.400 1.00 63.88 100 GLY A CA 1
ATOM 813 C C . GLY A 1 100 ? -5.469 -5.102 -28.262 1.00 63.88 100 GLY A C 1
ATOM 814 O O . GLY A 1 100 ? -5.514 -5.472 -27.088 1.00 63.88 100 GLY A O 1
ATOM 815 N N . GLU A 1 101 ? -5.059 -3.882 -28.605 1.00 59.72 101 GLU A N 1
ATOM 816 C CA . GLU A 1 101 ? -4.765 -2.855 -27.606 1.00 59.72 101 GLU A CA 1
ATOM 817 C C . GLU A 1 101 ? -6.052 -2.532 -26.832 1.00 59.72 101 GLU A C 1
ATOM 819 O O . GLU A 1 101 ? -7.010 -2.019 -27.403 1.00 59.72 101 GLU A O 1
ATOM 824 N N . ASN A 1 102 ? -6.106 -2.882 -25.543 1.00 57.62 102 ASN A N 1
ATOM 825 C CA . ASN A 1 102 ? -7.209 -2.461 -24.684 1.00 57.62 102 ASN A CA 1
ATOM 826 C C . ASN A 1 102 ? -7.123 -0.942 -24.509 1.00 57.62 102 ASN A C 1
ATOM 828 O O . ASN A 1 102 ? -6.162 -0.451 -23.909 1.00 57.62 102 ASN A O 1
ATOM 832 N N . GLU A 1 103 ? -8.127 -0.235 -25.026 1.00 52.25 103 GLU A N 1
ATOM 833 C CA . GLU A 1 103 ? -8.377 1.177 -24.745 1.00 52.25 103 GLU A CA 1
ATOM 834 C C . GLU A 1 103 ? -8.450 1.388 -23.225 1.00 52.25 103 GLU A C 1
ATOM 836 O O . GLU A 1 103 ? -8.978 0.560 -22.477 1.00 52.25 103 GLU A O 1
ATOM 841 N N . GLU A 1 104 ? -7.829 2.467 -22.755 1.00 50.91 104 GLU A N 1
ATOM 842 C CA . GLU A 1 104 ? -7.807 2.838 -21.346 1.00 50.91 104 GLU A CA 1
ATOM 843 C C . GLU A 1 104 ? -9.249 3.083 -20.872 1.00 50.91 104 GLU A C 1
ATOM 845 O O . GLU A 1 104 ? -9.865 4.072 -21.252 1.00 50.91 104 GLU A O 1
ATOM 850 N N . GLU A 1 105 ? -9.807 2.185 -20.050 1.00 45.56 105 GLU A N 1
ATOM 851 C CA . GLU A 1 105 ? -11.055 2.465 -19.327 1.00 45.56 105 GLU A CA 1
ATOM 852 C C . GLU A 1 105 ? -10.820 3.677 -18.406 1.00 45.56 105 GLU A C 1
ATOM 854 O O . GLU A 1 105 ? -10.215 3.551 -17.332 1.00 45.56 105 GLU A O 1
ATOM 859 N N . GLU A 1 106 ? -11.290 4.853 -18.835 1.00 38.62 106 GLU A N 1
ATOM 860 C CA . GLU A 1 106 ? -11.569 5.991 -17.960 1.00 38.62 106 GLU A CA 1
ATOM 861 C C . GLU A 1 106 ? -12.613 5.536 -16.933 1.00 38.62 106 GLU A C 1
ATOM 863 O O . GLU A 1 106 ? -13.791 5.355 -17.235 1.00 38.62 106 GLU A O 1
ATOM 868 N N . LEU A 1 107 ? -12.161 5.276 -15.707 1.00 45.56 107 LEU A N 1
ATOM 869 C CA . LEU A 1 107 ? -13.051 5.012 -14.583 1.00 45.56 107 LEU A CA 1
ATOM 870 C C . LEU A 1 107 ? -13.459 6.363 -13.979 1.00 45.56 107 LEU A C 1
ATOM 872 O O . LEU A 1 107 ? -12.634 6.993 -13.313 1.00 45.56 107 LEU A O 1
ATOM 876 N N . GLU A 1 108 ? -14.704 6.774 -14.250 1.00 35.06 108 GLU A N 1
ATOM 877 C CA . GLU A 1 108 ? -15.416 7.904 -13.615 1.00 35.06 108 GLU A CA 1
ATOM 878 C C . GLU A 1 108 ? -15.407 7.849 -12.074 1.00 35.06 108 GLU A C 1
ATOM 880 O O . GLU A 1 108 ? -15.533 6.741 -11.488 1.00 35.06 108 GLU A O 1
#

Secondary structure (DSSP, 8-state):
-EEEEEEEEEEPPTT--HHHHHHHHHTTTPEE-STTEEEEEEEESS-HHHHHHHHHHTTS---TT-EEEEEEEETTEEEEEEEES-PPPPTTTTTSTT----------

pLDDT: mean 90.45, std 13.44, range [35.06, 98.5]